Protein AF-A0A414IPP2-F1 (afdb_monomer_lite)

pLDDT: mean 71.8, std 14.05, range [30.89, 89.5]

Secondary structure (DSSP, 8-state):
---------EEEEEEETTEEEEEEE-S--HHHHHHHHHHHHHHHHHHHHTT--HHHHHHHH-S-EEEEEEEGGGHHHHHHHHHHTT--EEE---S-TTS-EEEEEEEGGGHHHHHHHHHHHT--EEEEHHHHHHHS-HHHHHHHHHHHHHHHHHGGG-----

Organism: NCBI:txid39491

Radius of gyration: 17.02 Å; chains: 1; bounding box: 39×34×66 Å

Sequence (162 aa):
MAEEIQEAVQIIRVAYDGIEIAMKVGSGSIAAMQKAIDFLKGMLDYEKSLGKTSMRKLLIKGGDLQVLQFNTEDMKKVEKMAKKYGILYSVLPDCNRKDGLSEVIFHTEAVPRVNMMIQKLKFGKIATFDDYLKNGDEKSLGKLMDFLKKQQGNEKSHTIEG

InterPro domains:
  IPR024234 Protein of unknown function DUF3801 [PF12687] (35-123)

Foldseek 3Di:
DDPPPPQPWDWDWDQDPNFTEIDTDHPDDPVLVVLVVLLLQLLCLVCVVVVHCLSVVQRNVYAWKKKKKWFLVCVVVVVVQCVVLVWRKDWQPQPCVPVRMTMIMGHPVCVVSVVVSCVVVVTIDMDTPSCCSVVPPCVRSVSSSVVSVVSVVVVVVPPDPD

Structure (mmCIF, N/CA/C/O backbone):
data_AF-A0A414IPP2-F1
#
_entry.id   AF-A0A414IPP2-F1
#
loop_
_atom_site.group_PDB
_atom_site.id
_atom_site.type_symbol
_atom_site.label_atom_id
_atom_site.label_alt_id
_atom_site.label_comp_id
_atom_site.label_asym_id
_atom_site.label_entity_id
_atom_site.label_seq_id
_atom_site.pdbx_PDB_ins_code
_atom_site.Cartn_x
_atom_site.Cartn_y
_atom_site.Cartn_z
_atom_site.occupancy
_atom_site.B_iso_or_equiv
_atom_site.auth_seq_id
_atom_site.auth_comp_id
_atom_site.auth_asym_id
_atom_site.auth_atom_id
_atom_site.pdbx_PDB_model_num
ATOM 1 N N . MET A 1 1 ? 13.233 11.742 -38.465 1.00 41.75 1 MET A N 1
ATOM 2 C CA . MET A 1 1 ? 12.998 10.443 -37.803 1.00 41.75 1 MET A CA 1
ATOM 3 C C . MET A 1 1 ? 13.197 10.705 -36.325 1.00 41.75 1 MET A C 1
ATOM 5 O O . MET A 1 1 ? 14.236 11.251 -35.986 1.00 41.75 1 MET A O 1
ATOM 9 N N . ALA A 1 2 ? 12.163 10.521 -35.505 1.00 44.81 2 ALA A N 1
ATOM 10 C CA . ALA A 1 2 ? 12.242 10.807 -34.077 1.00 44.81 2 ALA A CA 1
ATOM 11 C C . ALA A 1 2 ? 13.120 9.737 -33.426 1.00 44.81 2 ALA A C 1
ATOM 13 O O . ALA A 1 2 ? 12.824 8.550 -33.523 1.00 44.81 2 ALA A O 1
ATOM 14 N N . GLU A 1 3 ? 14.230 10.174 -32.851 1.00 45.56 3 GLU A N 1
ATOM 15 C CA . GLU A 1 3 ? 15.135 9.347 -32.070 1.00 45.56 3 GLU A CA 1
ATOM 16 C C . GLU A 1 3 ? 14.382 8.954 -30.791 1.00 45.56 3 GLU A C 1
ATOM 18 O O . GLU A 1 3 ? 14.253 9.745 -29.857 1.00 45.56 3 GLU A O 1
ATOM 23 N N . GLU A 1 4 ? 13.779 7.762 -30.788 1.00 50.16 4 GLU A N 1
ATOM 24 C CA . GLU A 1 4 ? 13.288 7.108 -29.577 1.00 50.16 4 GLU A CA 1
ATOM 25 C C . GLU A 1 4 ? 14.507 6.794 -28.710 1.00 50.16 4 GLU A C 1
ATOM 27 O O . GLU A 1 4 ? 15.088 5.711 -28.772 1.00 50.16 4 GLU A O 1
ATOM 32 N N . ILE A 1 5 ? 14.938 7.779 -27.921 1.00 57.31 5 ILE A N 1
ATOM 33 C CA . ILE A 1 5 ? 15.833 7.543 -26.797 1.00 57.31 5 ILE A CA 1
ATOM 34 C C . ILE A 1 5 ? 15.082 6.565 -25.895 1.00 57.31 5 ILE A C 1
ATOM 36 O O . ILE A 1 5 ? 14.168 6.955 -25.169 1.00 57.31 5 ILE A O 1
ATOM 40 N N . GLN A 1 6 ? 15.433 5.279 -25.974 1.00 44.94 6 GLN A N 1
ATOM 41 C CA . GLN A 1 6 ? 15.067 4.308 -24.953 1.00 44.94 6 GLN A CA 1
ATOM 42 C C . GLN A 1 6 ? 15.617 4.857 -23.640 1.00 44.94 6 GLN A C 1
ATOM 44 O O . GLN A 1 6 ? 16.824 4.800 -23.402 1.00 44.94 6 GLN A O 1
ATOM 49 N N . GLU A 1 7 ? 14.747 5.445 -22.817 1.00 51.34 7 GLU A N 1
ATOM 50 C CA . GLU A 1 7 ? 15.088 5.835 -21.455 1.00 51.34 7 GLU A CA 1
ATOM 51 C C . GLU A 1 7 ? 15.831 4.662 -20.809 1.00 51.34 7 GLU A C 1
ATOM 53 O O . GLU A 1 7 ? 15.306 3.549 -20.736 1.00 51.34 7 GLU A O 1
ATOM 58 N N . ALA A 1 8 ? 17.082 4.883 -20.401 1.00 51.19 8 ALA A N 1
ATOM 59 C CA . ALA A 1 8 ? 17.869 3.871 -19.721 1.00 51.19 8 ALA A CA 1
ATOM 60 C C . ALA A 1 8 ? 17.212 3.600 -18.366 1.00 51.19 8 ALA A C 1
ATOM 62 O O . ALA A 1 8 ? 17.402 4.324 -17.390 1.00 51.19 8 ALA A O 1
ATOM 63 N N . VAL A 1 9 ? 16.384 2.565 -18.329 1.00 54.62 9 VAL A N 1
ATOM 64 C CA . VAL A 1 9 ? 15.693 2.141 -17.124 1.00 54.62 9 VAL A CA 1
ATOM 65 C C . VAL A 1 9 ? 16.685 1.391 -16.246 1.00 54.62 9 VAL A C 1
ATOM 67 O O . VAL A 1 9 ? 17.091 0.275 -16.570 1.00 54.62 9 VAL A O 1
ATOM 70 N N . GLN A 1 10 ? 17.052 1.972 -15.108 1.00 59.47 10 GLN A N 1
ATOM 71 C CA . GLN A 1 10 ? 17.791 1.239 -14.086 1.00 59.47 10 GLN A CA 1
ATOM 72 C C . GLN A 1 10 ? 16.812 0.354 -13.308 1.00 59.47 10 GLN A C 1
ATOM 74 O O . GLN A 1 10 ? 15.754 0.810 -12.882 1.00 59.47 10 GLN A O 1
ATOM 79 N N . ILE A 1 11 ? 17.138 -0.927 -13.133 1.00 68.56 11 ILE A N 1
ATOM 80 C CA . ILE A 1 11 ? 16.334 -1.855 -12.327 1.00 68.56 11 ILE A CA 1
ATOM 81 C C . ILE A 1 11 ? 17.181 -2.318 -11.153 1.00 68.56 11 ILE A C 1
ATOM 83 O O . ILE A 1 11 ? 18.274 -2.851 -11.335 1.00 68.56 11 ILE A O 1
ATOM 87 N N . ILE A 1 12 ? 16.651 -2.148 -9.948 1.00 66.62 12 ILE A N 1
ATOM 88 C CA . ILE A 1 12 ? 17.273 -2.629 -8.718 1.00 66.62 12 ILE A CA 1
ATOM 89 C C . ILE A 1 12 ? 16.580 -3.911 -8.313 1.00 66.62 12 ILE A C 1
ATOM 91 O O . ILE A 1 12 ? 15.359 -3.924 -8.179 1.00 66.62 12 ILE A O 1
ATOM 95 N N . ARG A 1 13 ? 17.361 -4.969 -8.095 1.00 66.38 13 ARG A N 1
ATOM 96 C CA . ARG A 1 13 ? 16.884 -6.214 -7.497 1.00 66.38 13 ARG A CA 1
ATOM 97 C C . ARG A 1 13 ? 17.474 -6.341 -6.105 1.00 66.38 13 ARG A C 1
ATOM 99 O O . ARG A 1 13 ? 18.691 -6.395 -5.954 1.00 66.38 13 ARG A O 1
ATOM 106 N N . VAL A 1 14 ? 16.615 -6.366 -5.097 1.00 68.75 14 VAL A N 1
ATOM 107 C CA . VAL A 1 14 ? 17.013 -6.557 -3.701 1.00 68.75 14 VAL A CA 1
ATOM 108 C C . VAL A 1 14 ? 16.368 -7.829 -3.196 1.00 68.75 14 VAL A C 1
ATOM 110 O O . VAL A 1 14 ? 15.147 -7.931 -3.172 1.00 68.75 14 VAL A O 1
ATOM 113 N N . ALA A 1 15 ? 17.192 -8.779 -2.769 1.00 70.12 15 ALA A N 1
ATOM 114 C CA . ALA A 1 15 ? 16.731 -9.935 -2.020 1.00 70.12 15 ALA A CA 1
ATOM 115 C C . ALA A 1 15 ? 16.737 -9.592 -0.523 1.00 70.12 15 ALA A C 1
ATOM 117 O O . ALA A 1 15 ? 17.788 -9.278 0.041 1.00 70.12 15 ALA A O 1
ATOM 118 N N . TYR A 1 16 ? 15.575 -9.629 0.125 1.00 65.44 16 TYR A N 1
ATOM 119 C CA . TYR A 1 16 ? 15.449 -9.438 1.569 1.00 65.44 16 TYR A CA 1
ATOM 120 C C . TYR A 1 16 ? 14.491 -10.472 2.156 1.00 65.44 16 TYR A C 1
ATOM 122 O O . TYR A 1 16 ? 13.379 -10.626 1.663 1.00 65.44 16 TYR A O 1
ATOM 130 N N . ASP A 1 17 ? 14.935 -11.201 3.183 1.00 65.88 17 ASP A N 1
ATOM 131 C CA . ASP A 1 17 ? 14.149 -12.253 3.851 1.00 65.88 17 ASP A CA 1
ATOM 132 C C . ASP A 1 17 ? 13.559 -13.308 2.880 1.00 65.88 17 ASP A C 1
ATOM 134 O O 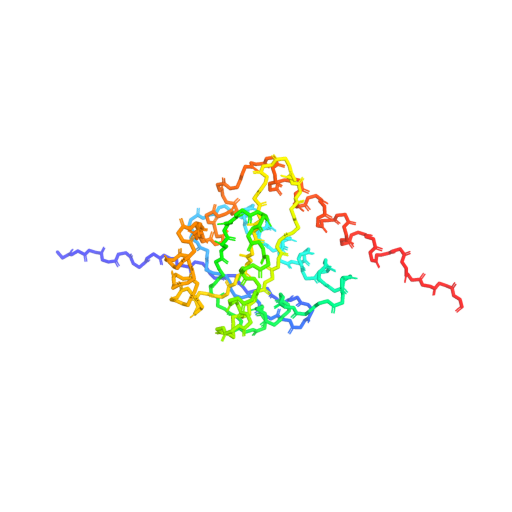. ASP A 1 17 ? 12.438 -13.791 3.037 1.00 65.88 17 ASP A O 1
ATOM 138 N N . GLY A 1 18 ? 14.315 -13.640 1.823 1.00 66.19 18 GLY A N 1
ATOM 139 C CA . GLY A 1 18 ? 13.898 -14.578 0.770 1.00 66.19 18 GLY A CA 1
ATOM 140 C C . GLY A 1 18 ? 12.935 -13.998 -0.274 1.00 66.19 18 GLY A C 1
ATOM 141 O O . GLY A 1 18 ? 12.410 -14.748 -1.092 1.00 66.19 18 GLY A O 1
ATOM 142 N N . ILE A 1 19 ? 12.698 -12.684 -0.260 1.00 71.00 19 ILE A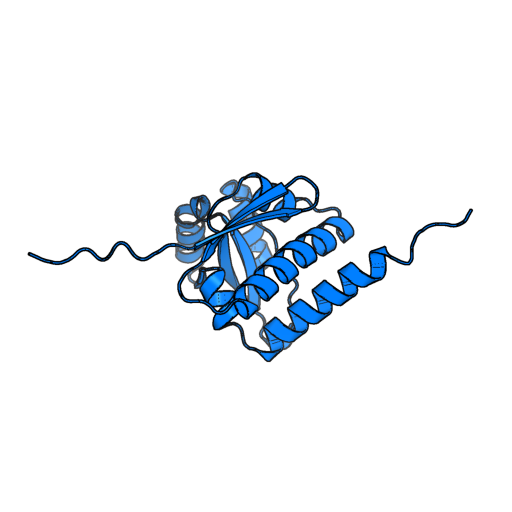 N 1
ATOM 143 C CA . ILE A 1 19 ? 11.817 -11.977 -1.195 1.00 71.00 19 ILE A CA 1
ATOM 144 C C . ILE A 1 19 ? 12.667 -11.152 -2.154 1.00 71.00 19 ILE A C 1
ATOM 146 O O . ILE A 1 19 ? 13.449 -10.310 -1.713 1.00 71.00 19 ILE A O 1
ATOM 150 N N . GLU A 1 20 ? 12.500 -11.369 -3.456 1.00 65.62 20 GLU A N 1
ATOM 151 C CA . GLU A 1 20 ? 13.139 -10.554 -4.488 1.00 65.62 20 GLU A CA 1
ATOM 152 C C . GLU A 1 20 ? 12.248 -9.370 -4.862 1.00 65.62 20 GLU A C 1
ATOM 154 O O . GLU A 1 20 ? 11.159 -9.526 -5.409 1.00 65.62 20 GLU A O 1
ATOM 159 N N . ILE A 1 21 ? 12.730 -8.166 -4.580 1.00 70.75 21 ILE A N 1
ATOM 160 C CA . ILE A 1 21 ? 12.051 -6.914 -4.885 1.00 70.75 21 ILE A CA 1
ATOM 161 C C . ILE A 1 21 ? 12.748 -6.297 -6.093 1.00 70.75 21 ILE A C 1
ATOM 163 O O . ILE A 1 21 ? 13.914 -5.910 -6.004 1.00 70.75 21 ILE A O 1
ATOM 167 N N . ALA A 1 22 ? 12.035 -6.200 -7.214 1.00 64.06 22 ALA A N 1
ATOM 168 C CA . ALA A 1 22 ? 12.495 -5.503 -8.407 1.00 64.06 22 ALA A CA 1
ATOM 169 C C . ALA A 1 22 ? 11.823 -4.129 -8.491 1.00 64.06 22 ALA A C 1
ATOM 171 O O . ALA A 1 22 ? 10.600 -4.046 -8.576 1.00 64.06 22 ALA A O 1
ATOM 172 N N . MET A 1 23 ? 12.609 -3.055 -8.479 1.00 68.50 23 MET A N 1
ATOM 173 C CA . MET A 1 23 ? 12.097 -1.690 -8.607 1.00 68.50 23 MET A CA 1
ATOM 174 C C . MET A 1 23 ? 12.653 -1.026 -9.860 1.00 68.50 23 MET A C 1
ATOM 176 O O . MET A 1 23 ? 13.864 -1.048 -10.093 1.00 68.50 23 MET A O 1
ATOM 180 N N . LYS A 1 24 ? 11.758 -0.421 -10.648 1.00 61.69 24 LYS A N 1
ATOM 181 C CA . LYS A 1 24 ? 12.116 0.435 -11.776 1.00 61.69 24 LYS A CA 1
ATOM 182 C C . LYS A 1 24 ? 12.554 1.794 -11.237 1.00 61.69 24 LYS A C 1
ATOM 184 O O . LYS A 1 24 ? 11.798 2.458 -10.536 1.00 61.69 24 LYS A O 1
ATOM 189 N N . VAL A 1 25 ? 13.767 2.204 -11.566 1.00 58.84 25 VAL A N 1
ATOM 190 C CA . VAL A 1 25 ? 14.372 3.448 -11.102 1.00 58.84 25 VAL A CA 1
ATOM 191 C C . VAL A 1 25 ? 14.417 4.394 -12.295 1.00 58.84 25 VAL A C 1
ATOM 193 O O . VAL A 1 25 ? 15.081 4.118 -13.295 1.00 58.84 25 VAL A O 1
ATOM 196 N N . GLY A 1 26 ? 13.644 5.480 -12.215 1.00 57.00 26 GLY A N 1
ATOM 197 C CA . GLY A 1 26 ? 13.804 6.627 -13.114 1.00 57.00 26 GLY A CA 1
ATOM 198 C C . GLY A 1 26 ? 15.085 7.402 -12.783 1.00 57.00 26 GLY A C 1
ATOM 199 O O . GLY A 1 26 ? 15.942 6.911 -12.061 1.00 57.00 26 GLY A O 1
ATOM 200 N N . SER A 1 27 ? 15.206 8.656 -13.212 1.00 54.56 27 SER A N 1
ATOM 201 C CA . SER A 1 27 ? 16.334 9.563 -12.901 1.00 54.56 27 SER A CA 1
ATOM 202 C C . SER A 1 27 ? 16.488 9.951 -11.409 1.00 54.56 27 SER A C 1
ATOM 204 O O . SER A 1 27 ? 17.021 11.008 -11.079 1.00 54.56 27 SER A O 1
ATOM 206 N N . GLY A 1 28 ? 15.993 9.129 -10.482 1.00 55.25 28 GLY A N 1
ATOM 207 C CA . GLY A 1 28 ? 16.074 9.346 -9.044 1.00 55.25 28 GLY A CA 1
ATOM 208 C C . GLY A 1 28 ? 17.471 9.071 -8.489 1.00 55.25 28 GLY A C 1
ATOM 209 O O . GLY A 1 28 ? 18.109 8.071 -8.807 1.00 55.25 28 GLY A O 1
ATOM 210 N N . SER A 1 29 ? 17.930 9.957 -7.609 1.00 60.69 29 SER A N 1
ATOM 211 C CA . SER A 1 29 ? 19.203 9.847 -6.897 1.00 60.69 29 SER A CA 1
ATOM 212 C C . SER A 1 29 ? 19.290 8.542 -6.090 1.00 60.69 29 SER A C 1
ATOM 214 O O . SER A 1 29 ? 18.303 8.116 -5.491 1.00 60.69 29 SER A O 1
ATOM 216 N N . ILE A 1 30 ? 20.493 7.967 -5.961 1.00 66.31 30 ILE A N 1
ATOM 217 C CA . ILE A 1 30 ? 20.802 6.775 -5.133 1.00 66.31 30 ILE A CA 1
ATOM 218 C C . ILE A 1 30 ? 20.194 6.870 -3.713 1.00 66.31 30 ILE A C 1
ATOM 220 O O . ILE A 1 30 ? 19.771 5.875 -3.128 1.00 66.31 30 ILE A O 1
ATOM 224 N N . ALA A 1 31 ? 20.065 8.083 -3.170 1.00 68.19 31 ALA A N 1
ATOM 225 C CA . ALA A 1 31 ? 19.420 8.339 -1.883 1.00 68.19 31 ALA A CA 1
ATOM 226 C C . ALA A 1 31 ? 17.919 7.972 -1.835 1.00 68.19 31 ALA A C 1
ATOM 228 O O . ALA A 1 31 ? 17.454 7.451 -0.822 1.00 68.19 31 ALA A O 1
ATOM 229 N N . ALA A 1 32 ? 17.152 8.221 -2.902 1.00 67.25 32 ALA A N 1
ATOM 230 C CA . ALA A 1 32 ? 15.728 7.867 -2.968 1.00 67.25 32 ALA A CA 1
ATOM 231 C C . ALA A 1 32 ? 15.530 6.344 -3.002 1.00 67.25 32 ALA A C 1
ATOM 233 O O . ALA A 1 32 ? 14.612 5.809 -2.386 1.00 67.25 32 ALA A O 1
ATOM 234 N N . MET A 1 33 ? 16.455 5.641 -3.651 1.00 69.62 33 MET A N 1
ATOM 235 C CA . MET A 1 33 ? 16.496 4.185 -3.691 1.00 69.62 33 MET A CA 1
ATOM 236 C C . MET A 1 33 ? 16.813 3.579 -2.323 1.00 69.62 33 MET A C 1
ATOM 238 O O . MET A 1 33 ? 16.111 2.674 -1.878 1.00 69.62 33 MET A O 1
ATOM 242 N N . GLN A 1 34 ? 17.827 4.100 -1.627 1.00 71.25 34 GLN A N 1
ATOM 243 C CA . GLN A 1 34 ? 18.149 3.645 -0.274 1.00 71.25 34 GLN A CA 1
ATOM 244 C C . GLN A 1 34 ? 16.952 3.842 0.668 1.00 71.25 34 GLN A C 1
ATOM 246 O O . GLN A 1 34 ? 16.617 2.941 1.433 1.00 71.25 34 GLN A O 1
ATOM 251 N N . LYS A 1 35 ? 16.253 4.980 0.543 1.00 73.75 35 LYS A N 1
ATOM 252 C CA . LYS A 1 35 ? 15.000 5.257 1.257 1.00 73.75 35 LYS A CA 1
ATOM 253 C C . LYS A 1 35 ? 13.904 4.245 0.915 1.00 73.75 35 LYS A C 1
ATOM 255 O O . LYS A 1 35 ? 13.281 3.719 1.828 1.00 73.75 35 LYS A O 1
ATOM 260 N N . ALA A 1 36 ? 13.684 3.936 -0.362 1.00 73.69 36 ALA A N 1
ATOM 261 C CA . A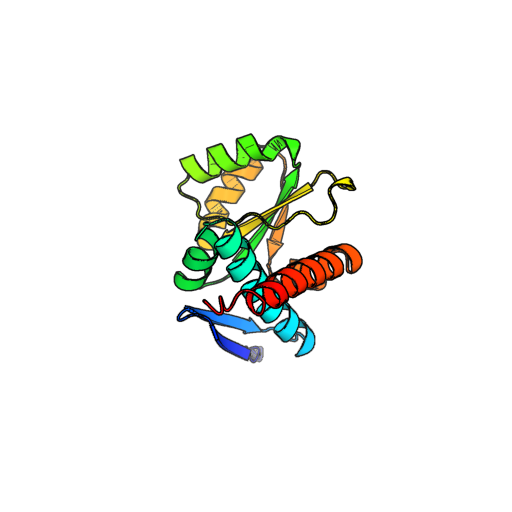LA A 1 36 ? 12.698 2.938 -0.774 1.00 73.69 36 ALA A CA 1
ATOM 262 C C . ALA A 1 36 ? 12.984 1.558 -0.161 1.00 73.69 36 ALA A C 1
ATOM 264 O O . ALA A 1 36 ? 12.085 0.922 0.381 1.00 73.69 36 ALA A O 1
ATOM 265 N N . ILE A 1 37 ? 14.244 1.119 -0.191 1.00 75.31 37 ILE A N 1
ATOM 266 C CA . ILE A 1 37 ? 14.662 -0.160 0.393 1.00 75.31 37 ILE A CA 1
ATOM 267 C C . ILE A 1 37 ? 14.474 -0.150 1.915 1.00 75.31 37 ILE A C 1
ATOM 269 O O . ILE A 1 37 ? 13.897 -1.090 2.458 1.00 75.31 37 ILE A O 1
ATOM 273 N N . ASP A 1 38 ? 14.934 0.902 2.600 1.00 78.06 38 ASP A N 1
ATOM 274 C CA . ASP A 1 38 ? 14.779 1.061 4.052 1.00 78.06 38 ASP A CA 1
ATOM 275 C C . ASP A 1 38 ? 13.296 1.053 4.455 1.00 78.06 38 ASP A C 1
ATOM 277 O O . ASP A 1 38 ? 12.923 0.411 5.439 1.00 78.06 38 ASP A O 1
ATOM 281 N N . PHE A 1 39 ? 12.443 1.705 3.663 1.00 77.62 39 PHE A N 1
ATOM 282 C CA . PHE A 1 39 ? 10.998 1.720 3.851 1.00 77.62 39 PHE A CA 1
ATOM 283 C C . PHE A 1 39 ? 10.386 0.331 3.684 1.00 77.62 39 PHE A C 1
ATOM 285 O O . PHE A 1 39 ? 9.636 -0.110 4.550 1.00 77.62 39 PHE A O 1
ATOM 292 N N . LEU A 1 40 ? 10.703 -0.380 2.596 1.00 78.12 40 LEU A N 1
ATOM 293 C CA . LEU A 1 40 ? 10.151 -1.712 2.339 1.00 78.12 40 LEU A CA 1
ATOM 294 C C . LEU A 1 40 ? 10.573 -2.715 3.414 1.00 78.12 40 LEU A C 1
ATOM 296 O O . LEU A 1 40 ? 9.727 -3.462 3.901 1.00 78.12 40 LEU A O 1
ATOM 300 N N . LYS A 1 41 ? 11.845 -2.687 3.830 1.00 78.25 41 LYS A N 1
ATOM 301 C CA . LYS A 1 41 ? 12.344 -3.486 4.960 1.00 78.25 41 LYS A CA 1
ATOM 302 C C . LYS A 1 41 ? 11.601 -3.142 6.245 1.00 78.25 41 LYS A C 1
ATOM 304 O O . LYS A 1 41 ? 11.049 -4.018 6.893 1.00 78.25 41 LYS A O 1
ATOM 309 N N . GLY A 1 42 ? 11.497 -1.854 6.560 1.00 79.62 42 GLY A N 1
ATOM 310 C CA . GLY A 1 42 ? 10.828 -1.392 7.769 1.00 79.62 42 GLY A CA 1
ATOM 311 C C . GLY A 1 42 ? 9.357 -1.766 7.817 1.00 79.62 42 GLY A C 1
ATOM 312 O O . GLY A 1 42 ? 8.869 -2.203 8.851 1.00 79.62 42 GLY A O 1
ATOM 313 N N . MET A 1 43 ? 8.657 -1.649 6.693 1.00 80.19 43 MET A N 1
ATOM 314 C CA . MET A 1 43 ? 7.276 -2.096 6.564 1.00 80.19 43 MET A CA 1
ATOM 315 C C . MET A 1 43 ? 7.138 -3.608 6.748 1.00 80.19 43 MET A C 1
ATOM 317 O O . MET A 1 43 ? 6.158 -4.051 7.344 1.00 80.19 43 MET A O 1
ATOM 321 N N . LEU A 1 44 ? 8.102 -4.391 6.252 1.00 78.69 44 LEU A N 1
ATOM 322 C CA . LEU A 1 44 ? 8.121 -5.841 6.421 1.00 78.69 44 LEU A CA 1
ATOM 323 C C . LEU A 1 44 ? 8.279 -6.228 7.898 1.00 78.69 44 LEU A C 1
ATOM 325 O O . LEU A 1 44 ? 7.478 -7.014 8.399 1.00 78.69 44 LEU A O 1
ATOM 329 N N . ASP A 1 45 ? 9.249 -5.634 8.597 1.00 79.56 45 ASP A N 1
ATOM 330 C CA . ASP A 1 45 ? 9.489 -5.877 10.026 1.00 79.56 45 ASP A CA 1
ATOM 331 C C . ASP A 1 45 ? 8.339 -5.349 10.894 1.00 79.56 45 ASP A C 1
ATOM 333 O O . ASP A 1 45 ? 7.887 -6.015 11.826 1.00 79.56 45 ASP A O 1
ATOM 337 N N . TYR A 1 46 ? 7.776 -4.188 10.546 1.00 78.75 46 TYR A N 1
ATOM 338 C CA . TYR A 1 46 ? 6.605 -3.637 11.225 1.00 78.75 46 TYR A CA 1
ATOM 339 C C . TYR A 1 46 ? 5.396 -4.569 11.117 1.00 78.75 46 TYR A C 1
ATOM 341 O O . TYR A 1 46 ? 4.743 -4.865 12.118 1.00 78.75 46 TYR A O 1
ATOM 349 N N . GLU A 1 47 ? 5.095 -5.078 9.923 1.00 75.06 47 GLU A N 1
ATOM 350 C CA . GLU A 1 47 ? 4.011 -6.042 9.774 1.00 75.06 47 GLU A CA 1
ATOM 351 C C . GLU A 1 47 ? 4.309 -7.382 10.445 1.00 75.06 47 GLU A C 1
ATOM 353 O O . GLU A 1 47 ? 3.398 -7.955 11.043 1.00 75.06 47 GLU A O 1
ATOM 358 N N . LYS A 1 48 ? 5.560 -7.855 10.406 1.00 76.31 48 LYS A N 1
ATOM 359 C CA . LYS A 1 48 ? 6.002 -9.060 11.120 1.00 76.31 48 LYS A CA 1
ATOM 360 C C . LYS A 1 48 ? 5.771 -8.921 12.627 1.00 76.31 48 LYS A C 1
ATOM 362 O O . LYS A 1 48 ? 5.206 -9.828 13.233 1.00 76.31 48 LYS A O 1
ATOM 367 N N . SER A 1 49 ? 6.098 -7.762 13.200 1.00 72.69 49 SER A N 1
ATOM 368 C CA . SER A 1 49 ? 5.815 -7.400 14.598 1.00 72.69 49 SER A CA 1
ATOM 369 C C . SER A 1 49 ? 4.309 -7.378 14.907 1.00 72.69 49 SER A C 1
ATOM 371 O O . SER A 1 49 ? 3.874 -7.802 15.976 1.00 72.69 49 SER A O 1
ATOM 373 N N . LEU A 1 50 ? 3.478 -6.980 13.938 1.00 69.75 50 LEU A N 1
ATOM 374 C CA . LEU A 1 50 ? 2.014 -7.035 14.036 1.00 69.75 50 LEU A CA 1
ATOM 375 C C . LEU A 1 50 ? 1.405 -8.416 13.713 1.00 69.75 50 LEU A C 1
ATOM 377 O O . LEU A 1 50 ? 0.179 -8.555 13.734 1.00 69.75 50 LEU A O 1
ATOM 381 N N . GLY A 1 51 ? 2.214 -9.424 13.366 1.00 69.00 51 GLY A N 1
ATOM 382 C CA . GLY A 1 51 ? 1.746 -10.744 12.925 1.00 69.00 51 GLY A CA 1
ATOM 383 C C . GLY A 1 51 ? 1.031 -10.744 11.564 1.00 69.00 51 GLY A C 1
ATOM 384 O O . GLY A 1 51 ? 0.312 -11.691 11.236 1.00 69.00 51 GLY A O 1
ATOM 385 N N . LYS A 1 52 ? 1.190 -9.686 10.762 1.00 77.56 52 LYS A N 1
ATOM 386 C CA . LYS A 1 52 ? 0.629 -9.567 9.411 1.00 77.56 52 LYS A CA 1
ATOM 387 C C . LYS A 1 52 ? 1.676 -9.940 8.362 1.00 77.56 52 LYS A C 1
ATOM 389 O O . LYS A 1 52 ? 2.874 -9.803 8.560 1.00 77.56 52 LYS A O 1
ATOM 394 N N . THR A 1 53 ? 1.212 -10.444 7.222 1.00 72.75 53 THR A N 1
ATOM 395 C CA . THR A 1 53 ? 2.076 -10.871 6.103 1.00 72.75 53 THR A CA 1
ATOM 396 C C . THR A 1 53 ? 1.670 -10.210 4.786 1.00 72.75 53 THR A C 1
ATOM 398 O O . THR A 1 53 ? 1.947 -10.740 3.710 1.00 72.75 53 THR A O 1
ATOM 401 N N . SER A 1 54 ? 0.968 -9.077 4.841 1.00 77.94 54 SER A N 1
ATOM 402 C CA . SER A 1 54 ? 0.330 -8.468 3.669 1.00 77.94 54 SER A CA 1
ATOM 403 C C . SER A 1 54 ? 1.371 -7.851 2.731 1.00 77.94 54 SER A C 1
ATOM 405 O O . SER A 1 54 ? 1.371 -8.177 1.552 1.00 77.94 54 SER A O 1
ATOM 407 N N . MET A 1 55 ? 2.316 -7.071 3.255 1.00 77.75 55 MET A N 1
ATOM 408 C CA . MET A 1 55 ? 3.545 -6.587 2.611 1.00 77.75 55 MET A CA 1
ATOM 409 C C . MET A 1 55 ? 4.402 -7.735 2.141 1.00 77.75 55 MET A C 1
ATOM 411 O O . MET A 1 55 ? 4.855 -7.699 1.008 1.00 77.75 55 MET A O 1
ATOM 415 N N . ARG A 1 56 ? 4.592 -8.777 2.960 1.00 77.56 56 ARG A N 1
ATOM 416 C CA . ARG A 1 56 ? 5.357 -9.954 2.529 1.00 77.56 56 ARG A CA 1
ATOM 417 C C . ARG A 1 56 ? 4.766 -10.524 1.242 1.00 77.56 56 ARG A C 1
ATOM 419 O O . ARG A 1 56 ? 5.475 -10.728 0.268 1.00 77.56 56 ARG A O 1
ATOM 426 N N . LYS A 1 57 ? 3.444 -10.708 1.214 1.00 81.75 57 LYS A N 1
ATOM 427 C CA . LYS A 1 57 ? 2.709 -11.180 0.035 1.00 81.75 57 LYS A CA 1
ATOM 428 C C . LYS A 1 57 ? 2.728 -10.171 -1.116 1.00 81.75 57 LYS A C 1
ATOM 430 O O . LYS A 1 57 ? 2.832 -10.604 -2.256 1.00 81.75 57 LYS A O 1
ATOM 435 N N . LEU A 1 58 ? 2.643 -8.866 -0.842 1.00 81.94 58 LEU A N 1
ATOM 436 C CA . LEU A 1 58 ? 2.735 -7.814 -1.863 1.00 81.94 58 LEU A CA 1
ATOM 437 C C . LEU A 1 58 ? 4.107 -7.832 -2.540 1.00 81.94 58 LEU A C 1
ATOM 439 O O . LEU A 1 58 ? 4.182 -7.770 -3.760 1.00 81.94 58 LEU A O 1
ATOM 443 N N . LEU A 1 59 ? 5.171 -7.979 -1.755 1.00 78.19 59 LEU A N 1
ATOM 444 C CA . LEU A 1 59 ? 6.546 -8.000 -2.237 1.00 78.19 59 LEU A CA 1
ATOM 445 C C . LEU A 1 59 ? 6.892 -9.318 -2.938 1.00 78.19 59 LEU A C 1
ATOM 447 O O . LEU A 1 59 ? 7.525 -9.277 -3.984 1.00 78.19 59 LEU A O 1
ATOM 451 N N . ILE A 1 60 ? 6.418 -10.469 -2.438 1.00 77.81 60 ILE A N 1
ATOM 452 C CA . ILE A 1 60 ? 6.578 -11.777 -3.109 1.00 77.81 60 ILE A CA 1
ATOM 453 C C . ILE A 1 60 ? 5.864 -11.798 -4.458 1.00 77.81 60 ILE A C 1
ATOM 455 O O . ILE A 1 60 ? 6.379 -12.364 -5.418 1.00 77.81 60 ILE A O 1
ATOM 459 N N . LYS A 1 61 ? 4.666 -11.205 -4.536 1.00 75.44 61 LYS A N 1
ATOM 460 C CA . LYS A 1 61 ? 3.935 -11.108 -5.802 1.00 75.44 61 LYS A CA 1
ATOM 461 C C . LYS A 1 61 ? 4.706 -10.269 -6.829 1.00 75.44 61 LYS A C 1
ATOM 463 O O . LYS A 1 61 ? 4.556 -10.501 -8.026 1.00 75.44 61 LYS A O 1
ATOM 468 N N . GLY A 1 62 ? 5.548 -9.353 -6.347 1.00 70.38 62 GLY A N 1
ATOM 469 C CA . GLY A 1 62 ? 6.326 -8.434 -7.162 1.00 70.38 62 GLY A CA 1
ATOM 470 C C . GLY A 1 62 ? 5.445 -7.412 -7.878 1.00 70.38 62 GLY A C 1
ATOM 471 O O . GLY A 1 62 ? 4.223 -7.428 -7.742 1.00 70.38 62 GLY A O 1
ATOM 472 N N . GLY A 1 63 ? 6.097 -6.539 -8.648 1.00 73.56 63 GLY A N 1
ATOM 473 C CA . GLY A 1 63 ? 5.477 -5.529 -9.507 1.00 73.56 63 GLY A CA 1
ATOM 474 C C . GLY A 1 63 ? 5.273 -4.158 -8.853 1.00 73.56 63 GLY A C 1
ATOM 475 O O . GLY A 1 63 ? 5.690 -3.908 -7.720 1.00 73.56 63 GLY A O 1
ATOM 476 N N . ASP A 1 64 ? 4.702 -3.230 -9.620 1.00 77.81 64 ASP A N 1
ATOM 477 C CA . ASP A 1 64 ? 4.623 -1.821 -9.247 1.00 77.81 64 ASP A CA 1
ATOM 478 C C . ASP A 1 64 ? 3.641 -1.582 -8.097 1.00 77.81 64 ASP A C 1
ATOM 480 O O . ASP A 1 64 ? 2.463 -1.953 -8.154 1.00 77.81 64 ASP A O 1
ATOM 484 N N . LEU A 1 65 ? 4.112 -0.891 -7.062 1.00 83.75 65 LEU A N 1
ATOM 485 C CA . LEU A 1 65 ? 3.317 -0.535 -5.892 1.00 83.75 65 LEU A CA 1
ATOM 486 C C . LEU A 1 65 ? 2.691 0.854 -6.050 1.00 83.75 65 LEU A C 1
ATOM 488 O O . LEU A 1 65 ? 3.319 1.795 -6.544 1.00 83.75 65 LEU A O 1
ATOM 492 N N . GLN A 1 66 ? 1.455 0.988 -5.574 1.00 85.06 66 GLN A N 1
ATOM 493 C CA . GLN A 1 66 ? 0.753 2.264 -5.470 1.00 85.06 66 GLN A CA 1
ATOM 494 C C . GLN A 1 66 ? 0.287 2.514 -4.044 1.00 85.06 66 GLN A C 1
ATOM 496 O O . GLN A 1 66 ? 0.035 1.585 -3.273 1.00 85.06 66 GLN A O 1
ATOM 501 N N . VAL A 1 67 ? 0.180 3.794 -3.708 1.00 86.75 67 VAL A N 1
ATOM 502 C CA . VAL A 1 67 ? -0.251 4.285 -2.405 1.00 86.75 67 VAL A CA 1
ATOM 503 C C . VAL A 1 67 ? -1.624 4.915 -2.577 1.00 86.75 67 VAL A C 1
ATOM 505 O O . VAL A 1 67 ? -1.809 5.797 -3.409 1.00 86.75 67 VAL A O 1
ATOM 508 N N . LEU A 1 68 ? -2.599 4.461 -1.800 1.00 87.19 68 LEU A N 1
ATOM 509 C CA . LEU A 1 68 ? -3.914 5.079 -1.704 1.00 87.19 68 LEU A CA 1
ATOM 510 C C . LEU A 1 68 ? -3.977 5.857 -0.397 1.00 87.19 68 LEU A C 1
ATOM 512 O O . LEU A 1 68 ? -3.895 5.263 0.675 1.00 87.19 68 LEU A O 1
ATOM 516 N N . GLN A 1 69 ? -4.196 7.160 -0.501 1.00 85.75 69 GLN A N 1
ATOM 517 C CA . GLN A 1 69 ? -4.452 8.049 0.623 1.00 85.75 69 GLN A CA 1
ATOM 518 C C . GLN A 1 69 ? -5.955 8.338 0.717 1.00 85.75 69 GLN A C 1
ATOM 520 O O . GLN A 1 69 ? -6.592 8.649 -0.291 1.00 85.75 69 GLN A O 1
ATOM 525 N N . PHE A 1 70 ? -6.535 8.228 1.909 1.00 86.38 70 PHE A N 1
ATOM 526 C CA . PHE A 1 70 ? -7.961 8.447 2.191 1.00 86.38 70 PHE A CA 1
ATOM 527 C C . PHE A 1 70 ? -8.154 8.919 3.640 1.00 86.38 70 PHE A C 1
ATOM 529 O O . PHE A 1 70 ? -7.212 8.911 4.419 1.00 86.38 70 PHE A O 1
ATOM 536 N N . ASN A 1 71 ? -9.363 9.326 4.033 1.00 85.25 71 ASN A N 1
ATOM 537 C CA . ASN A 1 71 ? -9.623 9.753 5.413 1.00 85.25 71 ASN A CA 1
ATOM 538 C C . ASN A 1 71 ? -9.649 8.559 6.378 1.00 85.25 71 ASN A C 1
ATOM 540 O O . ASN A 1 71 ? -10.292 7.545 6.109 1.00 85.25 71 ASN A O 1
ATOM 544 N N . THR A 1 72 ? -9.033 8.696 7.550 1.00 83.12 72 THR A N 1
ATOM 545 C CA . THR A 1 72 ? -8.992 7.657 8.593 1.00 83.12 72 THR A CA 1
ATOM 546 C C . THR A 1 72 ? -10.392 7.231 9.051 1.00 83.12 72 THR A C 1
ATOM 548 O O . THR A 1 72 ? -10.617 6.059 9.362 1.00 83.12 72 THR A O 1
ATOM 551 N N . GLU A 1 73 ? -11.369 8.141 9.019 1.00 83.62 73 GLU A N 1
ATOM 552 C CA . GLU A 1 73 ? -12.779 7.850 9.323 1.00 83.62 73 GLU A CA 1
ATOM 553 C C . GLU A 1 73 ? -13.377 6.772 8.404 1.00 83.62 73 GLU A C 1
ATOM 555 O O . GLU A 1 73 ? -14.227 5.972 8.807 1.00 83.62 73 GLU A O 1
ATOM 560 N N . ASP A 1 74 ? -12.892 6.705 7.167 1.00 83.38 74 ASP A N 1
ATOM 561 C CA . ASP A 1 74 ? -13.387 5.809 6.135 1.00 83.38 74 ASP A CA 1
ATOM 562 C C . ASP A 1 74 ? -12.642 4.473 6.064 1.00 83.38 74 ASP A C 1
ATOM 564 O O . ASP A 1 74 ? -13.014 3.604 5.267 1.00 83.38 74 ASP A O 1
ATOM 568 N N . MET A 1 75 ? -11.654 4.253 6.935 1.00 84.50 75 MET A N 1
ATOM 569 C CA . MET A 1 75 ? -10.870 3.018 6.997 1.00 84.50 75 MET A CA 1
ATOM 570 C C . MET A 1 75 ? -11.755 1.771 6.991 1.00 84.50 75 MET A C 1
ATOM 572 O O . MET A 1 75 ? -11.600 0.899 6.141 1.00 84.50 75 MET A O 1
ATOM 576 N N . LYS A 1 76 ? -12.794 1.732 7.834 1.00 86.81 76 LYS A N 1
ATOM 577 C CA . LYS A 1 76 ? -13.728 0.591 7.894 1.00 86.81 76 LYS A CA 1
ATOM 578 C C . LYS A 1 76 ? -14.411 0.301 6.551 1.00 86.81 76 LYS A C 1
ATOM 580 O O . LYS A 1 76 ? -14.698 -0.856 6.236 1.00 86.81 76 LYS A O 1
ATOM 585 N N . LYS A 1 77 ? -14.704 1.336 5.755 1.00 87.31 77 LYS A N 1
ATOM 586 C CA . LYS A 1 77 ? -15.313 1.183 4.424 1.00 87.31 77 LYS A CA 1
ATOM 587 C C . LYS A 1 77 ? -14.286 0.660 3.427 1.00 87.31 77 LYS A C 1
ATOM 589 O O . LYS A 1 77 ? -14.605 -0.260 2.672 1.00 87.31 77 LYS A O 1
ATOM 594 N N . VAL A 1 78 ? -13.074 1.215 3.450 1.00 85.38 78 VAL A N 1
ATOM 595 C CA . VAL A 1 78 ? -11.962 0.788 2.593 1.00 85.38 78 VAL A CA 1
ATOM 596 C C . VAL A 1 78 ? -11.618 -0.674 2.861 1.00 85.38 78 VAL A C 1
ATOM 598 O O . VAL A 1 78 ? -11.603 -1.452 1.915 1.00 85.38 78 VAL A O 1
ATOM 601 N N . GLU A 1 79 ? -11.479 -1.095 4.120 1.00 86.50 79 GLU A N 1
ATOM 602 C CA . GLU A 1 79 ? -11.207 -2.494 4.479 1.00 86.50 79 GLU A CA 1
ATOM 603 C C . GLU A 1 79 ? -12.313 -3.443 3.996 1.00 86.50 79 GLU A C 1
ATOM 605 O O . GLU A 1 79 ? -12.042 -4.491 3.405 1.00 86.50 79 GLU A O 1
ATOM 610 N N . LYS A 1 80 ? -13.587 -3.068 4.187 1.00 89.50 80 LYS A N 1
ATOM 611 C CA . LYS A 1 80 ? -14.729 -3.879 3.737 1.00 89.50 80 LYS A CA 1
ATOM 612 C C . LYS A 1 80 ? -14.743 -4.043 2.219 1.00 89.50 80 LYS A C 1
ATOM 614 O O . LYS A 1 80 ? -15.032 -5.129 1.714 1.00 89.50 80 LYS A O 1
ATOM 619 N N . MET A 1 81 ? -14.437 -2.974 1.492 1.00 86.69 81 MET A N 1
ATOM 620 C CA . MET A 1 81 ? -14.379 -2.979 0.035 1.00 86.69 81 MET A CA 1
ATOM 621 C C . MET A 1 81 ? -13.149 -3.736 -0.470 1.00 86.69 81 MET A C 1
ATOM 623 O O . MET A 1 81 ? -13.293 -4.585 -1.344 1.00 86.69 81 MET A O 1
ATOM 627 N N . ALA A 1 82 ? -11.978 -3.529 0.129 1.00 87.19 82 ALA A N 1
ATOM 628 C CA . ALA A 1 82 ? -10.762 -4.260 -0.202 1.00 87.19 82 ALA A CA 1
ATOM 629 C C . ALA A 1 82 ? -10.958 -5.770 -0.013 1.00 87.19 82 ALA A C 1
ATOM 631 O O . ALA A 1 82 ? -10.664 -6.546 -0.922 1.00 87.19 82 ALA A O 1
ATOM 632 N N . LYS A 1 83 ? -11.587 -6.190 1.094 1.00 88.38 83 LYS A N 1
ATOM 633 C CA . LYS A 1 83 ? -11.969 -7.591 1.323 1.00 88.38 83 LYS A CA 1
ATOM 634 C C . LYS A 1 83 ? -12.970 -8.098 0.280 1.00 88.38 83 LYS A C 1
ATOM 636 O O . LYS A 1 83 ? -12.810 -9.204 -0.227 1.00 88.38 83 LYS A O 1
ATOM 641 N N . LYS A 1 84 ? -13.979 -7.295 -0.075 1.00 88.31 84 LYS A N 1
ATOM 642 C CA . LYS A 1 84 ? -14.990 -7.646 -1.089 1.00 88.31 84 LYS A CA 1
ATOM 643 C C . LYS A 1 84 ? -14.392 -7.815 -2.489 1.00 88.31 84 LYS A C 1
ATOM 645 O O . LYS A 1 84 ? -14.823 -8.692 -3.229 1.00 88.31 84 LYS A O 1
ATOM 650 N N . TYR A 1 85 ? -13.425 -6.978 -2.851 1.00 85.56 85 TYR A N 1
ATOM 651 C CA . TYR A 1 85 ? -12.774 -6.979 -4.162 1.00 85.56 85 TYR A CA 1
ATOM 652 C C . TYR A 1 85 ? -11.497 -7.836 -4.209 1.00 85.56 85 TYR A C 1
ATOM 654 O O . TYR A 1 85 ? -10.813 -7.866 -5.239 1.00 85.56 85 TYR A O 1
ATOM 662 N N . GLY A 1 86 ? -11.174 -8.531 -3.110 1.00 84.94 86 GLY A N 1
ATOM 663 C CA . GLY A 1 86 ? -9.989 -9.381 -2.999 1.00 84.94 86 GLY A CA 1
ATOM 664 C C . GLY A 1 86 ? -8.691 -8.609 -3.232 1.00 84.94 86 GLY A C 1
ATOM 665 O O . GLY A 1 86 ? -7.797 -9.099 -3.918 1.00 84.94 86 GLY A O 1
ATOM 666 N N . ILE A 1 87 ? -8.620 -7.371 -2.744 1.00 88.12 87 ILE A N 1
ATOM 667 C CA . ILE A 1 87 ? -7.452 -6.507 -2.892 1.00 88.12 87 ILE A CA 1
ATOM 668 C C . ILE A 1 87 ? -6.503 -6.814 -1.745 1.00 88.12 87 ILE A C 1
ATOM 670 O O . ILE A 1 87 ? -6.862 -6.673 -0.577 1.00 88.12 87 ILE A O 1
ATOM 674 N N . LEU A 1 88 ? -5.289 -7.231 -2.088 1.00 85.75 88 LEU A N 1
ATOM 675 C CA . LEU A 1 88 ? -4.203 -7.311 -1.128 1.00 85.75 88 LEU A CA 1
ATOM 676 C C . LEU A 1 88 ? -3.677 -5.892 -0.896 1.00 85.75 88 LEU A C 1
ATOM 678 O O . LEU A 1 88 ? -3.284 -5.219 -1.848 1.00 85.75 88 LEU A O 1
ATOM 682 N N . TYR A 1 89 ? -3.701 -5.447 0.354 1.00 87.56 89 TYR A N 1
ATOM 683 C CA . TYR A 1 89 ? -3.193 -4.146 0.768 1.00 87.56 89 TYR A CA 1
ATOM 684 C C . TYR A 1 89 ? -2.425 -4.284 2.078 1.00 87.56 89 TYR A C 1
ATOM 686 O O . TYR A 1 89 ? -2.654 -5.221 2.844 1.00 87.56 89 TYR A O 1
ATOM 694 N N . SER A 1 90 ? -1.542 -3.332 2.338 1.00 84.81 90 SER A N 1
ATOM 695 C CA . SER A 1 90 ? -0.929 -3.120 3.640 1.00 84.81 90 SER A CA 1
ATOM 696 C C . SER A 1 90 ? -1.173 -1.692 4.089 1.00 84.81 90 SER A C 1
ATOM 698 O O . SER A 1 90 ? -1.151 -0.770 3.279 1.00 84.81 90 SER A O 1
ATOM 700 N N . VAL A 1 91 ? -1.426 -1.512 5.377 1.00 84.62 91 VAL A N 1
ATOM 701 C CA . VAL A 1 91 ? -1.667 -0.197 5.966 1.00 84.62 91 VAL A CA 1
ATOM 702 C C . VAL A 1 91 ? -0.331 0.416 6.347 1.00 84.62 91 VAL A C 1
ATOM 704 O O . VAL A 1 91 ? 0.446 -0.216 7.062 1.00 84.62 91 VAL A O 1
ATOM 707 N N . LEU A 1 92 ? -0.075 1.639 5.887 1.00 81.56 92 LEU A N 1
ATOM 708 C CA . LEU A 1 92 ? 1.090 2.394 6.321 1.00 81.56 92 LEU A CA 1
ATOM 709 C C . LEU A 1 92 ? 0.889 2.904 7.751 1.00 81.56 92 LEU A C 1
ATOM 711 O O . LEU A 1 92 ? -0.219 3.321 8.101 1.00 81.56 92 LEU A O 1
ATOM 715 N N . PRO A 1 93 ? 1.931 2.864 8.598 1.00 71.62 93 PRO A N 1
ATOM 716 C CA . PRO A 1 93 ? 1.850 3.425 9.935 1.00 71.62 93 PRO A CA 1
ATOM 717 C C . PRO A 1 93 ? 1.652 4.939 9.833 1.00 71.62 93 PRO A C 1
ATOM 719 O O . PRO A 1 93 ? 2.549 5.667 9.424 1.00 71.62 93 PRO A O 1
ATOM 722 N N . ASP A 1 94 ? 0.470 5.413 10.219 1.00 68.25 94 ASP A N 1
ATOM 723 C CA . ASP A 1 94 ? 0.170 6.842 10.268 1.00 68.25 94 ASP A CA 1
ATOM 724 C C . ASP A 1 94 ? 0.984 7.509 11.392 1.00 68.25 94 ASP A C 1
ATOM 726 O O . ASP A 1 94 ? 0.654 7.432 12.584 1.00 68.25 94 ASP A O 1
ATOM 730 N N . CYS A 1 95 ? 2.092 8.144 11.005 1.00 58.22 95 CYS A N 1
ATOM 731 C CA . CYS A 1 95 ? 2.962 8.891 11.909 1.00 58.22 95 CYS A CA 1
ATOM 732 C C . CYS A 1 95 ? 2.442 10.299 12.218 1.00 58.22 95 CYS A C 1
ATOM 734 O O . CYS A 1 95 ? 2.971 10.945 13.128 1.00 58.22 95 CYS A O 1
ATOM 736 N N . ASN A 1 96 ? 1.414 10.776 11.508 1.00 54.75 96 ASN A N 1
ATOM 737 C CA . ASN A 1 96 ? 0.833 12.092 11.716 1.00 54.75 96 ASN A CA 1
ATOM 738 C C . ASN A 1 96 ? -0.696 12.024 11.811 1.00 54.75 96 ASN A C 1
ATOM 740 O O . ASN A 1 96 ? -1.419 12.638 11.032 1.00 54.75 96 ASN A O 1
ATOM 744 N N . ARG A 1 97 ? -1.183 11.399 12.893 1.00 56.88 97 ARG A N 1
ATOM 745 C CA . ARG A 1 97 ? -2.613 11.326 13.266 1.00 56.88 97 ARG A CA 1
ATOM 746 C C . ARG A 1 97 ? -3.362 12.670 13.296 1.00 56.88 97 ARG A C 1
ATOM 748 O O . ARG A 1 97 ? -4.578 12.676 13.464 1.00 56.88 97 ARG A O 1
ATOM 755 N N . LYS A 1 98 ? -2.662 13.805 13.198 1.00 55.50 98 LYS A N 1
ATOM 756 C CA . LYS A 1 98 ? -3.249 15.150 13.144 1.00 55.50 98 LYS A CA 1
ATOM 757 C C . LYS A 1 98 ? -3.867 15.490 11.785 1.00 55.50 98 LYS A C 1
ATOM 759 O O . LYS A 1 98 ? -4.768 16.319 11.768 1.00 55.50 98 LYS A O 1
ATOM 764 N N . ASP A 1 99 ? -3.437 14.847 10.698 1.00 65.31 99 ASP A N 1
ATOM 765 C CA . ASP A 1 99 ? -3.962 15.134 9.354 1.00 65.31 99 ASP A CA 1
ATOM 766 C C . ASP A 1 99 ? -5.281 14.396 9.073 1.00 65.31 99 ASP A C 1
ATOM 768 O O . ASP A 1 99 ? -6.008 14.746 8.148 1.00 65.31 99 ASP A O 1
ATOM 772 N N . GLY A 1 100 ? -5.619 13.382 9.881 1.00 70.56 100 GLY A N 1
ATOM 773 C CA . GLY A 1 100 ? -6.842 12.594 9.709 1.00 70.56 100 GLY A CA 1
ATOM 774 C C . GLY A 1 100 ? -6.841 11.716 8.453 1.00 70.56 100 GLY A C 1
ATOM 775 O O . GLY A 1 100 ? -7.897 11.216 8.065 1.00 70.56 100 GLY A O 1
ATOM 776 N N . LEU A 1 101 ? -5.676 11.513 7.832 1.00 81.19 101 LEU A N 1
ATOM 777 C CA . LEU A 1 101 ? -5.492 10.711 6.628 1.00 81.19 101 LEU A CA 1
ATOM 778 C C . LEU A 1 101 ? -4.835 9.370 6.964 1.00 81.19 101 LEU A C 1
ATOM 780 O O . LEU A 1 101 ? -3.903 9.289 7.753 1.00 81.19 101 LEU A O 1
ATOM 784 N N . SER A 1 102 ? -5.334 8.315 6.335 1.00 82.88 102 SER A N 1
ATOM 785 C CA . SER A 1 102 ? -4.781 6.970 6.356 1.00 82.88 102 SER A CA 1
ATOM 786 C C . SER A 1 102 ? -4.293 6.595 4.968 1.00 82.88 102 SER A C 1
ATOM 788 O O . SER A 1 102 ? -4.885 6.962 3.949 1.00 82.88 102 SER A O 1
ATOM 790 N N . GLU A 1 103 ? -3.217 5.823 4.939 1.00 85.50 103 GLU A N 1
ATOM 791 C CA . GLU A 1 103 ? -2.540 5.447 3.708 1.00 85.50 103 GLU A CA 1
ATOM 792 C C . GLU A 1 103 ? -2.392 3.932 3.647 1.00 85.50 103 GLU A C 1
ATOM 794 O O . GLU A 1 103 ? -2.076 3.269 4.639 1.00 85.50 103 GLU A O 1
ATOM 799 N N . VAL A 1 104 ? -2.649 3.361 2.474 1.00 87.19 104 VAL A N 1
ATOM 800 C CA . VAL A 1 104 ? -2.467 1.930 2.225 1.00 87.19 104 VAL A CA 1
ATOM 801 C C . VAL A 1 104 ? -1.658 1.718 0.959 1.00 87.19 104 VAL A C 1
ATOM 803 O O . VAL A 1 104 ? -1.892 2.371 -0.055 1.00 87.19 104 VAL A O 1
ATOM 806 N N . ILE A 1 105 ? -0.727 0.771 1.005 1.00 87.44 105 ILE A N 1
ATOM 807 C CA . ILE A 1 105 ? 0.011 0.298 -0.163 1.00 87.44 105 ILE A CA 1
ATOM 808 C C . ILE A 1 105 ? -0.685 -0.922 -0.740 1.00 87.44 105 ILE A C 1
ATOM 810 O O . ILE A 1 105 ? -1.091 -1.828 -0.012 1.00 87.44 105 ILE A O 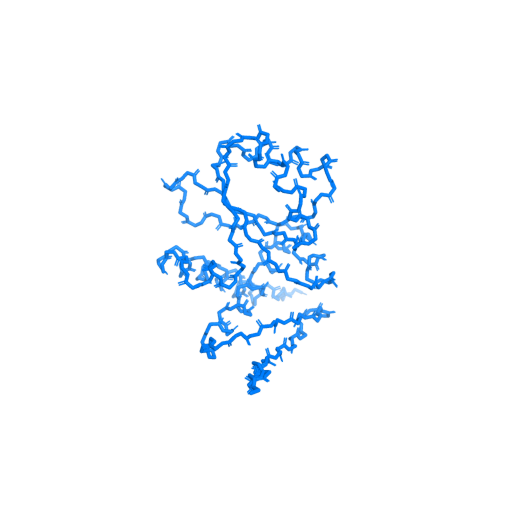1
ATOM 814 N N . PHE A 1 106 ? -0.794 -0.961 -2.060 1.00 89.06 106 PHE A N 1
ATOM 815 C CA . PHE A 1 106 ? -1.363 -2.076 -2.800 1.00 89.06 106 PHE A CA 1
ATOM 816 C C . PHE A 1 106 ? -0.669 -2.227 -4.159 1.00 89.06 106 PHE A C 1
ATOM 818 O O . PHE A 1 106 ? 0.076 -1.354 -4.607 1.00 89.06 106 PHE A O 1
ATOM 825 N N . HIS A 1 107 ? -0.897 -3.362 -4.816 1.00 87.31 107 HIS A N 1
ATOM 826 C CA . HIS A 1 107 ? -0.294 -3.642 -6.117 1.00 87.31 107 HIS A CA 1
ATOM 827 C C . HIS A 1 107 ? -1.025 -2.915 -7.260 1.00 87.31 107 HIS A C 1
ATOM 829 O O . HIS A 1 107 ? -2.255 -2.832 -7.246 1.00 87.31 107 HIS A O 1
ATOM 835 N N . THR A 1 108 ? -0.299 -2.469 -8.291 1.00 83.38 108 THR A N 1
ATOM 836 C CA . THR A 1 108 ? -0.861 -1.757 -9.457 1.00 83.38 108 THR A CA 1
ATOM 837 C C . THR A 1 108 ? -1.987 -2.535 -10.149 1.00 83.38 108 THR A C 1
ATOM 839 O O . THR A 1 108 ? -2.957 -1.950 -10.622 1.00 83.38 108 THR A O 1
ATOM 842 N N . GLU A 1 109 ? -1.953 -3.869 -10.138 1.00 84.12 109 GLU A N 1
ATOM 843 C CA . GLU A 1 109 ? -3.047 -4.696 -10.679 1.00 84.12 109 GLU A CA 1
ATOM 844 C C . GLU A 1 109 ? -4.405 -4.454 -10.001 1.00 84.12 109 GLU A C 1
ATOM 846 O O . GLU A 1 109 ? -5.459 -4.721 -10.582 1.00 84.12 109 GLU A O 1
ATOM 851 N N . ALA A 1 110 ? -4.402 -3.984 -8.754 1.00 85.94 110 ALA A N 1
ATOM 852 C CA . ALA A 1 110 ? -5.619 -3.653 -8.033 1.00 85.94 110 ALA A CA 1
ATOM 853 C C . ALA A 1 110 ? -6.080 -2.208 -8.277 1.00 85.94 110 ALA A C 1
ATOM 855 O O . ALA A 1 110 ? -7.185 -1.879 -7.854 1.00 85.94 110 ALA A O 1
ATOM 856 N N . VAL A 1 111 ? -5.333 -1.378 -9.017 1.00 86.81 111 VAL A N 1
ATOM 857 C CA . VAL A 1 111 ? -5.706 0.015 -9.345 1.00 86.81 111 VAL A CA 1
ATOM 858 C C . VAL A 1 111 ? -7.086 0.130 -9.975 1.00 86.81 111 VAL A C 1
ATOM 860 O O . VAL A 1 111 ? -7.857 0.955 -9.493 1.00 86.81 111 VAL A O 1
ATOM 863 N N . PRO A 1 112 ? -7.492 -0.696 -10.959 1.00 88.44 112 PRO A N 1
ATOM 864 C CA . PRO A 1 112 ? -8.850 -0.618 -11.496 1.00 88.44 112 PRO A CA 1
ATOM 865 C C . PRO A 1 112 ? -9.915 -0.845 -10.414 1.00 88.44 112 PRO A C 1
ATOM 867 O O . PRO A 1 112 ? -10.933 -0.157 -10.375 1.00 88.44 112 PRO A O 1
ATOM 870 N N . ARG A 1 113 ? -9.659 -1.772 -9.482 1.00 89.12 113 ARG A N 1
ATOM 871 C CA . ARG A 1 113 ? -10.582 -2.111 -8.387 1.00 89.12 113 ARG A CA 1
ATOM 872 C C . ARG A 1 113 ? -10.603 -1.019 -7.321 1.00 89.12 113 ARG A C 1
ATOM 874 O O . ARG A 1 113 ? -11.676 -0.642 -6.859 1.00 89.12 113 ARG A O 1
ATOM 881 N N . VAL A 1 114 ? -9.437 -0.478 -6.970 1.00 88.00 114 VAL A N 1
ATOM 882 C CA . VAL A 1 114 ? -9.301 0.661 -6.058 1.00 88.00 114 VAL A CA 1
ATOM 883 C C . VAL A 1 114 ? -9.959 1.902 -6.657 1.00 88.00 114 VAL A C 1
ATOM 885 O O . VAL A 1 114 ? -10.705 2.575 -5.959 1.00 88.00 114 VAL A O 1
ATOM 888 N N . ASN A 1 115 ? -9.817 2.155 -7.958 1.00 87.44 115 ASN A N 1
ATOM 889 C CA . ASN A 1 115 ? -10.522 3.236 -8.644 1.00 87.44 115 ASN A CA 1
ATOM 890 C C . ASN A 1 115 ? -12.041 3.074 -8.548 1.00 87.44 115 ASN A C 1
ATOM 892 O O . ASN A 1 115 ? -12.731 4.041 -8.240 1.00 87.44 115 ASN A O 1
ATOM 896 N N . MET A 1 116 ? -12.579 1.860 -8.715 1.00 86.56 116 MET A N 1
ATOM 897 C CA . MET A 1 116 ? -14.008 1.618 -8.466 1.00 86.56 116 MET A CA 1
ATOM 898 C C . MET A 1 116 ? -14.402 1.911 -7.011 1.00 86.56 116 MET A C 1
ATOM 900 O O . MET A 1 116 ? -15.513 2.382 -6.758 1.00 86.56 116 MET A O 1
ATOM 904 N N . MET A 1 117 ? -13.516 1.637 -6.047 1.00 86.44 117 MET A N 1
ATOM 905 C CA . MET A 1 117 ? -13.741 1.992 -4.645 1.00 86.44 117 MET A CA 1
ATOM 906 C C . MET A 1 117 ? -13.762 3.507 -4.458 1.00 86.44 117 MET A C 1
ATOM 908 O O . MET A 1 117 ? -14.750 4.007 -3.935 1.00 86.44 117 MET A O 1
ATOM 912 N N . ILE A 1 118 ? -12.745 4.228 -4.936 1.00 85.31 118 ILE A N 1
ATOM 913 C CA . ILE A 1 118 ? -12.654 5.695 -4.862 1.00 85.31 118 ILE A CA 1
ATOM 914 C C . ILE A 1 118 ? -13.861 6.343 -5.529 1.00 85.31 118 ILE A C 1
ATOM 916 O O . ILE A 1 118 ? -14.457 7.244 -4.957 1.00 85.31 118 ILE A O 1
ATOM 920 N N . GLN A 1 119 ? -14.287 5.864 -6.700 1.00 84.38 119 GLN A N 1
ATOM 921 C CA . GLN A 1 119 ? -15.467 6.395 -7.384 1.00 84.38 119 GLN A CA 1
ATOM 922 C C . GLN A 1 119 ? -16.752 6.205 -6.571 1.00 84.38 119 GLN A C 1
ATOM 924 O O . GLN A 1 119 ? -17.579 7.114 -6.500 1.00 84.38 119 GLN A O 1
ATOM 929 N N . LYS A 1 120 ? -16.928 5.044 -5.926 1.00 82.62 120 LYS A N 1
ATOM 930 C CA . LYS A 1 120 ? -18.092 4.782 -5.061 1.00 82.62 120 LYS A CA 1
ATOM 931 C C . LYS A 1 120 ? -18.055 5.574 -3.763 1.00 82.62 120 LYS A C 1
ATOM 933 O O . LYS A 1 120 ? -19.098 5.972 -3.255 1.00 82.62 120 LYS A O 1
ATOM 938 N N . LEU A 1 121 ? -16.861 5.740 -3.218 1.00 76.00 121 LEU A N 1
ATOM 939 C CA . LEU A 1 121 ? -16.609 6.417 -1.959 1.00 76.00 121 LEU A CA 1
ATOM 940 C C . LEU A 1 121 ? -16.559 7.944 -2.137 1.00 76.00 121 LEU A C 1
ATOM 942 O O . LEU A 1 121 ? -16.862 8.669 -1.200 1.00 76.00 121 LEU A O 1
ATOM 946 N N . LYS A 1 122 ? -16.278 8.427 -3.354 1.00 77.00 122 LYS A N 1
ATOM 947 C CA . LYS A 1 122 ? -16.053 9.833 -3.736 1.00 77.00 122 LYS A CA 1
ATOM 948 C C . LYS A 1 122 ? -14.907 10.522 -2.983 1.00 77.00 122 LYS A C 1
ATOM 950 O O . LYS A 1 122 ? -14.813 11.744 -2.998 1.00 77.00 122 LYS A O 1
ATOM 955 N N . PHE A 1 123 ? -14.023 9.750 -2.360 1.00 73.50 123 PHE A N 1
ATOM 956 C CA . PHE A 1 123 ? -12.814 10.230 -1.700 1.00 73.50 123 PHE A CA 1
ATOM 957 C C . PHE A 1 123 ? -11.669 9.250 -1.954 1.00 73.50 123 PHE A C 1
ATOM 959 O O . PHE A 1 123 ? -11.886 8.052 -2.149 1.00 73.50 123 PHE A O 1
ATOM 966 N N . GLY A 1 124 ? -10.449 9.774 -1.925 1.00 74.75 124 GLY A N 1
ATOM 967 C CA . GLY A 1 124 ? -9.224 9.002 -2.080 1.00 74.75 124 GLY A CA 1
ATOM 968 C C . GLY A 1 124 ? -8.366 9.506 -3.234 1.00 74.75 124 GLY A C 1
ATOM 969 O O . GLY A 1 124 ? -8.875 9.840 -4.303 1.00 74.75 124 GLY A O 1
ATOM 970 N N . LYS A 1 125 ? -7.056 9.567 -3.006 1.00 80.12 125 LYS A N 1
ATOM 971 C CA . LYS A 1 125 ? -6.054 9.886 -4.023 1.00 80.12 125 LYS A CA 1
ATOM 972 C C . LYS A 1 125 ? -5.090 8.722 -4.135 1.00 80.12 125 LYS A C 1
ATOM 974 O O . LYS A 1 125 ? -4.626 8.208 -3.121 1.00 80.12 125 LYS A O 1
ATOM 979 N N . ILE A 1 126 ? -4.808 8.313 -5.365 1.00 83.69 126 ILE A N 1
ATOM 980 C CA . ILE A 1 126 ? -3.772 7.325 -5.634 1.00 83.69 126 ILE A CA 1
ATOM 981 C C . ILE A 1 126 ? -2.517 8.075 -6.056 1.00 83.69 126 ILE A C 1
ATOM 983 O O . ILE A 1 126 ? -2.577 8.918 -6.950 1.00 83.69 126 ILE A O 1
ATOM 987 N N . ALA A 1 127 ? -1.401 7.755 -5.418 1.00 81.12 127 ALA A N 1
ATOM 988 C CA . ALA A 1 127 ? -0.075 8.185 -5.816 1.00 81.12 127 ALA A CA 1
ATOM 989 C C . ALA A 1 127 ? 0.764 6.953 -6.163 1.00 81.12 127 ALA A C 1
ATOM 991 O O . ALA A 1 127 ? 0.541 5.851 -5.649 1.00 81.12 127 ALA A O 1
ATOM 992 N N . THR A 1 128 ? 1.742 7.125 -7.045 1.00 78.62 128 THR A N 1
ATOM 993 C CA . THR A 1 128 ? 2.740 6.073 -7.251 1.00 78.62 128 THR A CA 1
ATOM 994 C C . THR A 1 128 ? 3.641 6.012 -6.023 1.00 78.62 128 THR A C 1
ATOM 996 O O . THR A 1 128 ? 3.812 7.005 -5.317 1.00 78.62 128 THR A O 1
ATOM 999 N N . PHE A 1 129 ? 4.218 4.846 -5.739 1.00 77.00 129 PHE A N 1
ATOM 1000 C CA . PHE A 1 129 ? 5.131 4.721 -4.605 1.00 77.00 129 PHE A CA 1
ATOM 1001 C C . PHE A 1 129 ? 6.346 5.659 -4.721 1.00 77.00 129 PHE A C 1
ATOM 1003 O O . PHE A 1 129 ? 6.768 6.245 -3.729 1.00 77.00 129 PHE A O 1
ATOM 1010 N N . ASP A 1 130 ? 6.867 5.855 -5.934 1.00 72.81 130 ASP A N 1
ATOM 1011 C CA . ASP A 1 130 ? 7.965 6.793 -6.198 1.00 72.81 130 ASP A CA 1
ATOM 1012 C C . ASP A 1 130 ? 7.561 8.247 -5.904 1.00 72.81 130 ASP A C 1
ATOM 1014 O O . ASP A 1 130 ? 8.287 8.962 -5.215 1.00 72.81 130 ASP A O 1
ATOM 1018 N N . ASP A 1 131 ? 6.368 8.656 -6.347 1.00 74.56 131 ASP A N 1
ATOM 1019 C CA . ASP A 1 131 ? 5.818 9.984 -6.071 1.00 74.56 131 ASP A CA 1
ATOM 1020 C C . ASP A 1 131 ? 5.576 10.185 -4.571 1.00 74.56 131 ASP A C 1
ATOM 1022 O O . ASP A 1 131 ? 5.962 11.206 -4.018 1.00 74.56 131 ASP A O 1
ATOM 1026 N N . TYR A 1 132 ? 5.056 9.173 -3.874 1.00 75.75 132 TYR A N 1
ATOM 1027 C CA . TYR A 1 132 ? 4.877 9.207 -2.422 1.00 75.75 132 TYR A CA 1
ATOM 1028 C C . TYR A 1 132 ? 6.204 9.375 -1.667 1.00 75.75 132 TYR A C 1
ATOM 1030 O O . TYR A 1 132 ? 6.280 10.143 -0.711 1.00 75.75 132 TYR A O 1
ATOM 1038 N N . LEU A 1 133 ? 7.275 8.710 -2.108 1.00 70.69 133 LEU A N 1
ATOM 1039 C CA . LEU A 1 133 ? 8.600 8.863 -1.503 1.00 70.69 133 LEU A CA 1
ATOM 1040 C C . LEU A 1 133 ? 9.250 10.225 -1.795 1.00 70.69 133 LEU A C 1
ATOM 1042 O O . LEU A 1 133 ? 10.091 10.667 -1.011 1.00 70.69 133 LEU A O 1
ATOM 1046 N N . LYS A 1 134 ? 8.905 10.867 -2.918 1.00 69.50 134 LYS A N 1
ATOM 1047 C CA . LYS A 1 134 ? 9.466 12.162 -3.344 1.00 69.50 134 LYS A CA 1
ATOM 1048 C C . LYS A 1 134 ? 8.669 13.364 -2.835 1.00 69.50 134 LYS A C 1
ATOM 1050 O O . LYS A 1 134 ? 9.272 14.353 -2.437 1.00 69.50 134 LYS A O 1
ATOM 1055 N N . ASN A 1 135 ? 7.343 13.265 -2.854 1.00 63.22 135 ASN A N 1
ATOM 1056 C CA . ASN A 1 135 ? 6.395 14.331 -2.527 1.00 63.22 135 ASN A CA 1
ATOM 1057 C C . ASN A 1 135 ? 5.760 14.174 -1.144 1.00 63.22 135 ASN A C 1
ATOM 1059 O O . ASN A 1 135 ? 5.058 15.082 -0.697 1.00 63.22 135 ASN A O 1
ATOM 1063 N N . GLY A 1 136 ? 5.959 13.038 -0.468 1.00 58.44 136 GLY A N 1
ATOM 1064 C CA . GLY A 1 136 ? 5.531 12.868 0.913 1.00 58.44 136 GLY A CA 1
ATOM 1065 C C . GLY A 1 136 ? 6.152 13.962 1.770 1.00 58.44 136 GLY A C 1
ATOM 1066 O O . GLY A 1 136 ? 7.361 14.180 1.696 1.00 58.44 136 GLY A O 1
ATOM 1067 N N . ASP A 1 137 ? 5.317 14.655 2.551 1.00 58.38 137 ASP A N 1
ATOM 1068 C CA . ASP A 1 137 ? 5.730 15.747 3.432 1.00 58.38 137 ASP A CA 1
ATOM 1069 C C . ASP A 1 137 ? 7.003 15.313 4.166 1.00 58.38 137 ASP A C 1
ATOM 1071 O O . ASP A 1 137 ? 6.988 14.319 4.899 1.00 58.38 137 ASP A O 1
ATOM 1075 N N . GLU A 1 138 ? 8.134 15.968 3.887 1.00 57.03 138 GLU A N 1
ATOM 1076 C CA . GLU A 1 138 ? 9.470 15.437 4.205 1.00 57.03 138 GLU A CA 1
ATOM 1077 C C . GLU A 1 138 ? 9.607 15.114 5.707 1.00 57.03 138 GLU A C 1
ATOM 1079 O O . GLU A 1 138 ? 10.323 14.198 6.117 1.00 57.03 138 GLU A O 1
ATOM 1084 N N . LYS A 1 139 ? 8.816 15.810 6.535 1.00 59.00 139 LYS A N 1
ATOM 1085 C CA . LYS A 1 139 ? 8.663 15.577 7.973 1.00 59.00 139 LYS A CA 1
ATOM 1086 C C . LYS A 1 139 ? 7.875 14.313 8.312 1.00 59.00 139 LYS A C 1
ATOM 1088 O O . LYS A 1 139 ? 8.265 13.602 9.236 1.00 59.00 139 LYS A O 1
ATOM 1093 N N . SER A 1 140 ? 6.770 14.040 7.627 1.00 64.50 140 SER A N 1
ATOM 1094 C CA . SER A 1 140 ? 5.937 12.853 7.855 1.00 64.50 140 SER A CA 1
ATOM 1095 C C . SER A 1 140 ? 6.622 11.599 7.325 1.00 64.50 140 SER A C 1
ATOM 1097 O O . SER A 1 140 ? 6.741 10.622 8.064 1.00 64.50 140 SER A O 1
ATOM 1099 N N . LEU A 1 141 ? 7.182 11.658 6.111 1.00 68.19 141 LEU A N 1
ATOM 1100 C CA . LEU A 1 141 ? 7.963 10.557 5.547 1.00 68.19 141 LEU A CA 1
ATOM 1101 C C . LEU A 1 141 ? 9.229 10.301 6.377 1.00 68.19 141 LEU A C 1
ATOM 1103 O O . LEU A 1 141 ? 9.554 9.154 6.667 1.00 68.19 141 LEU A O 1
ATOM 1107 N N . GLY A 1 142 ? 9.920 11.360 6.814 1.00 68.19 142 GLY A N 1
ATOM 1108 C CA . GLY A 1 142 ? 11.095 11.254 7.679 1.00 68.19 142 GLY A CA 1
ATOM 1109 C C . GLY A 1 142 ? 10.782 10.602 9.026 1.00 68.19 142 GLY A C 1
ATOM 1110 O O . GLY A 1 142 ? 11.499 9.699 9.447 1.00 68.19 142 GLY A O 1
ATOM 1111 N N . LYS A 1 143 ? 9.675 10.988 9.676 1.00 71.75 143 LYS A N 1
ATOM 1112 C CA . LYS A 1 143 ? 9.209 10.350 10.920 1.00 71.75 143 LYS A CA 1
ATOM 1113 C C . LYS A 1 143 ? 8.790 8.905 10.717 1.00 71.75 143 LYS A C 1
ATOM 1115 O O . LYS A 1 143 ? 9.044 8.083 11.589 1.00 71.75 143 LYS A O 1
ATOM 1120 N N . LEU A 1 144 ? 8.155 8.601 9.591 1.00 73.69 144 LEU A N 1
ATOM 1121 C CA . LEU A 1 144 ? 7.757 7.244 9.256 1.00 73.69 144 LEU A CA 1
ATOM 1122 C C . LEU A 1 144 ? 8.986 6.368 9.024 1.00 73.69 144 LEU A C 1
ATOM 1124 O O . LEU A 1 144 ? 9.090 5.301 9.617 1.00 73.69 144 LEU A O 1
ATOM 1128 N N . MET A 1 145 ? 9.972 6.855 8.274 1.00 74.19 145 MET A N 1
ATOM 1129 C CA . MET A 1 145 ? 11.266 6.190 8.106 1.00 74.19 145 MET A CA 1
ATOM 1130 C C . MET A 1 145 ? 11.994 5.997 9.441 1.00 74.19 145 MET A C 1
ATOM 1132 O O . MET A 1 145 ? 12.533 4.921 9.678 1.00 74.19 145 MET A O 1
ATOM 1136 N N . ASP A 1 146 ? 12.001 7.001 10.321 1.00 75.31 146 ASP A N 1
ATOM 1137 C CA . ASP A 1 146 ? 12.626 6.910 11.647 1.00 75.31 146 ASP A CA 1
ATOM 1138 C C . ASP A 1 146 ? 11.903 5.896 12.546 1.00 75.31 146 ASP A C 1
ATOM 1140 O O . ASP A 1 146 ? 12.535 5.037 13.158 1.00 75.31 146 ASP A O 1
ATOM 1144 N N . PHE A 1 147 ? 10.567 5.914 12.542 1.00 75.44 147 PHE A N 1
ATOM 1145 C CA . PHE A 1 147 ? 9.734 4.942 13.245 1.00 75.44 147 PHE A CA 1
ATOM 1146 C C . PHE A 1 147 ? 10.000 3.516 12.755 1.00 75.44 147 PHE A C 1
ATOM 1148 O O . PHE A 1 147 ? 10.225 2.613 13.562 1.00 75.44 147 PHE A O 1
ATOM 1155 N N . LEU A 1 148 ? 10.031 3.322 11.436 1.00 74.81 148 LEU A N 1
ATOM 1156 C CA . LEU A 1 148 ? 10.330 2.041 10.811 1.00 74.81 148 LEU A CA 1
ATOM 1157 C C . LEU A 1 148 ? 11.764 1.574 11.126 1.00 74.81 148 LEU A C 1
ATOM 1159 O O . LEU A 1 148 ? 11.955 0.41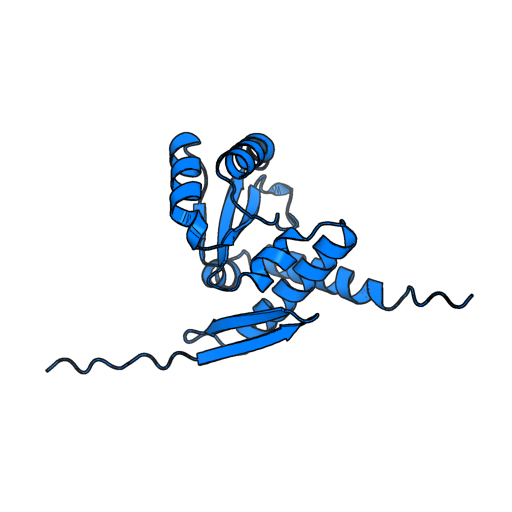7 11.495 1.00 74.81 148 LEU A O 1
ATOM 1163 N N . LYS A 1 149 ? 12.768 2.463 11.072 1.00 70.69 149 LYS A N 1
ATOM 1164 C CA . LYS A 1 149 ? 14.155 2.149 11.470 1.00 70.69 149 LYS 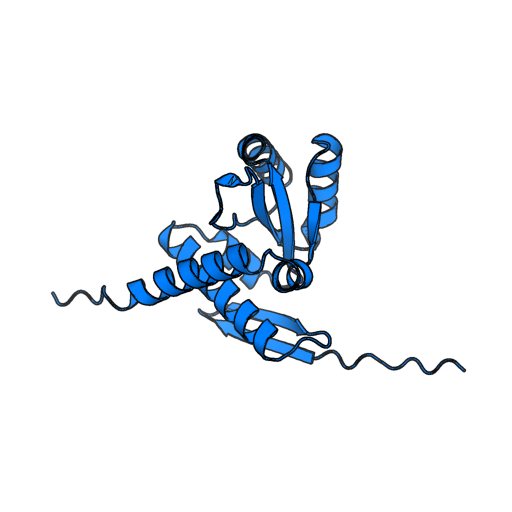A CA 1
ATOM 1165 C C . LYS A 1 149 ? 14.268 1.787 12.946 1.00 70.69 149 LYS A C 1
ATOM 1167 O O . LYS A 1 149 ? 15.009 0.873 13.302 1.00 70.69 149 LYS A O 1
ATOM 1172 N N . LYS A 1 150 ? 13.521 2.467 13.813 1.00 68.62 150 LYS A N 1
ATOM 1173 C CA . LYS A 1 150 ? 13.493 2.181 15.250 1.00 68.62 150 LYS A CA 1
ATOM 1174 C C . LYS A 1 150 ? 12.872 0.817 15.553 1.00 68.62 150 LYS A C 1
ATOM 1176 O O . LYS A 1 150 ? 13.327 0.151 16.478 1.00 68.62 150 LYS A O 1
ATOM 1181 N N . GLN A 1 151 ? 11.887 0.382 14.764 1.00 63.91 151 GLN A N 1
ATOM 1182 C CA . GLN A 1 151 ? 11.344 -0.979 14.841 1.00 63.91 151 GLN A CA 1
ATOM 1183 C C . GLN A 1 151 ? 12.370 -2.026 14.373 1.00 63.91 151 GLN A C 1
ATOM 1185 O O . GLN A 1 151 ? 12.587 -2.995 15.092 1.00 63.91 151 GLN A O 1
ATOM 1190 N N . GLN A 1 152 ? 13.094 -1.782 13.268 1.00 57.19 152 GLN A N 1
ATOM 1191 C CA . GLN A 1 152 ? 14.190 -2.664 12.813 1.00 57.19 152 GLN A CA 1
ATOM 1192 C C . GLN A 1 152 ? 15.304 -2.822 13.864 1.00 57.19 152 GLN A C 1
ATOM 1194 O O . GLN A 1 152 ? 15.872 -3.899 14.037 1.00 57.19 152 GLN A O 1
ATOM 1199 N N . GLY A 1 153 ? 15.636 -1.742 14.580 1.00 47.94 153 GLY A N 1
ATOM 1200 C CA . GLY A 1 153 ? 16.677 -1.748 15.610 1.00 47.94 153 GLY A CA 1
ATOM 1201 C C . GLY A 1 153 ? 16.313 -2.542 16.868 1.00 47.94 153 GLY A C 1
ATOM 1202 O O . GLY A 1 153 ? 17.212 -2.983 17.581 1.00 47.94 153 GLY A O 1
ATOM 1203 N N . ASN A 1 154 ? 15.021 -2.756 17.128 1.00 46.44 154 ASN A N 1
ATOM 1204 C CA . ASN A 1 154 ? 14.550 -3.426 18.340 1.00 46.44 154 ASN A CA 1
ATOM 1205 C C . ASN A 1 154 ? 14.487 -4.962 18.207 1.00 46.44 154 ASN A C 1
ATOM 1207 O O . ASN A 1 154 ? 14.326 -5.650 19.210 1.00 46.44 154 ASN A O 1
ATOM 1211 N N . GLU A 1 155 ? 14.667 -5.518 17.000 1.00 41.12 155 GLU A N 1
ATOM 1212 C CA . GLU A 1 155 ? 14.823 -6.971 16.790 1.00 41.12 155 GLU A CA 1
ATOM 1213 C C . GLU A 1 155 ? 16.248 -7.476 17.099 1.00 41.12 155 GLU A C 1
ATOM 1215 O O . GLU A 1 155 ? 16.458 -8.682 17.202 1.00 41.12 155 GLU A O 1
ATOM 1220 N N . LYS A 1 156 ? 17.233 -6.590 17.326 1.00 37.16 156 LYS A N 1
ATOM 1221 C CA . LYS A 1 156 ? 18.580 -6.991 17.792 1.00 37.16 156 LYS A CA 1
ATOM 1222 C C . LYS A 1 156 ? 18.723 -7.093 19.316 1.00 37.16 156 LYS A C 1
ATOM 1224 O O . LYS A 1 156 ? 19.797 -7.442 19.795 1.00 37.16 156 LYS A O 1
ATOM 1229 N N . SER A 1 157 ? 17.666 -6.825 20.079 1.00 33.50 157 SER A N 1
ATOM 1230 C CA . SER A 1 157 ? 17.662 -6.845 21.553 1.00 33.50 157 SER A CA 1
ATOM 1231 C C . SER A 1 157 ? 16.722 -7.907 22.142 1.00 33.50 157 SER A C 1
ATOM 1233 O O . SER A 1 157 ? 16.280 -7.795 23.286 1.00 33.50 157 SER A O 1
ATOM 1235 N N . HIS A 1 158 ? 16.433 -8.964 21.379 1.00 33.22 158 HIS A N 1
ATOM 1236 C CA . HIS A 1 158 ? 15.810 -10.185 21.896 1.00 33.22 158 HIS A CA 1
ATOM 1237 C C . HIS A 1 158 ? 16.467 -11.448 21.320 1.00 33.22 158 HIS A C 1
ATOM 1239 O O . HIS A 1 158 ? 15.804 -12.389 20.894 1.00 33.22 158 HIS A O 1
ATOM 1245 N N . THR A 1 159 ? 17.802 -11.502 21.339 1.00 33.44 159 THR A N 1
ATOM 1246 C CA . THR A 1 159 ? 18.462 -12.794 21.561 1.00 33.44 159 THR A CA 1
ATOM 1247 C C . THR A 1 159 ? 18.304 -13.098 23.040 1.00 33.44 159 THR A C 1
ATOM 1249 O O . THR A 1 159 ? 18.902 -12.454 23.897 1.00 33.44 159 THR A O 1
ATOM 1252 N N . ILE A 1 160 ? 17.393 -14.018 23.309 1.00 36.47 160 ILE A N 1
ATOM 1253 C CA . ILE A 1 160 ? 17.124 -14.608 24.607 1.00 36.47 160 ILE A CA 1
ATOM 1254 C C . ILE A 1 160 ? 18.394 -15.392 24.966 1.00 36.47 160 ILE A C 1
ATOM 1256 O O . ILE A 1 160 ? 18.645 -16.444 24.386 1.00 36.47 160 ILE A O 1
ATOM 1260 N N . GLU A 1 161 ? 19.237 -14.849 25.843 1.00 35.81 161 GLU A N 1
ATOM 1261 C CA . GLU A 1 161 ? 20.136 -15.688 26.634 1.00 35.81 161 GLU A CA 1
ATOM 1262 C C . GLU A 1 161 ? 19.279 -16.322 27.731 1.00 35.81 161 GLU A C 1
ATOM 1264 O O . GLU A 1 161 ? 18.755 -15.631 28.608 1.00 35.81 161 GLU A O 1
ATOM 1269 N N . GLY A 1 162 ? 19.081 -17.632 27.615 1.00 30.89 162 GLY A N 1
ATOM 1270 C CA . GLY A 1 162 ? 18.420 -18.496 28.584 1.00 30.89 162 GLY A CA 1
ATOM 1271 C C . GLY A 1 162 ? 18.904 -19.918 28.393 1.00 30.89 162 GLY A C 1
ATOM 1272 O O . GLY A 1 162 ? 18.807 -20.399 27.241 1.00 30.89 162 GLY A O 1
#